Protein AF-A0A699QKN9-F1 (afdb_monomer_lite)

InterPro domains:
  IPR012337 Ribonuclease H-like superfamily [SSF53098] (3-65)
  IPR036397 Ribonuclease H superfamily [G3DSA:3.30.420.10] (1-71)

Sequence (76 aa):
TDSQSERTIQTLKDMLRTCEIDFGKGLVNHLPLAEFSYNNNYHASIKATPFEALYGRKCRSPVYWTEVGGAQILSP

Structure (mmCIF, N/CA/C/O backbone):
data_AF-A0A699QKN9-F1
#
_entry.id   AF-A0A699QKN9-F1
#
loop_
_atom_site.group_PDB
_atom_site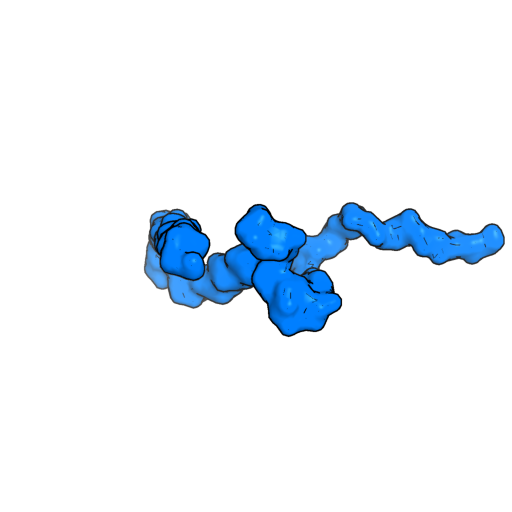.id
_atom_site.type_symbol
_atom_site.label_atom_id
_atom_site.label_alt_id
_atom_site.label_comp_id
_atom_site.label_asym_id
_atom_site.label_entity_id
_atom_site.label_seq_id
_atom_site.pdbx_PDB_ins_code
_atom_site.Cartn_x
_atom_site.Cartn_y
_atom_site.Cartn_z
_atom_site.occupancy
_atom_site.B_iso_or_equiv
_atom_site.auth_seq_id
_atom_site.auth_comp_id
_atom_site.auth_asym_id
_atom_site.auth_atom_id
_atom_site.pdbx_PDB_model_num
ATOM 1 N N . THR A 1 1 ? 14.084 -14.236 -1.603 1.00 64.44 1 THR A N 1
ATOM 2 C CA . THR A 1 1 ? 12.610 -14.164 -1.624 1.00 64.44 1 THR A CA 1
ATOM 3 C C . THR A 1 1 ? 12.060 -13.677 -0.293 1.00 64.44 1 THR A C 1
ATOM 5 O O . THR A 1 1 ? 11.211 -12.796 -0.302 1.00 64.44 1 THR A O 1
ATOM 8 N N . ASP A 1 2 ? 12.616 -14.112 0.840 1.00 75.69 2 ASP A N 1
ATOM 9 C CA . ASP A 1 2 ? 12.0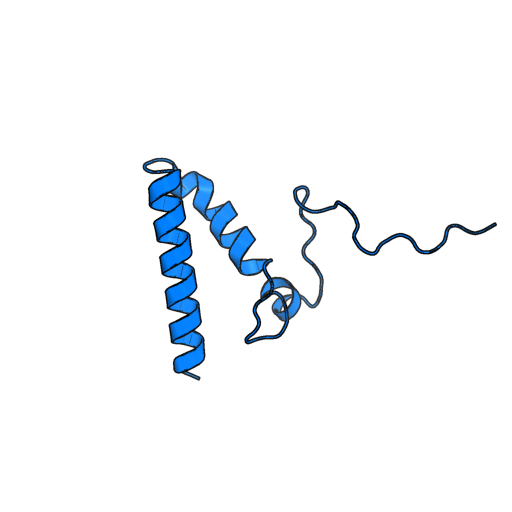68 -13.768 2.166 1.00 75.69 2 ASP A CA 1
ATOM 10 C C . ASP A 1 2 ? 12.322 -12.320 2.608 1.00 75.69 2 ASP A C 1
ATOM 12 O O . ASP A 1 2 ? 11.425 -11.666 3.129 1.00 75.69 2 ASP A O 1
ATOM 16 N N . SER A 1 3 ? 13.493 -11.758 2.296 1.00 82.19 3 SER A N 1
ATOM 17 C CA . SER A 1 3 ? 13.856 -10.395 2.723 1.00 82.19 3 SER A CA 1
ATOM 18 C C . SER A 1 3 ? 13.043 -9.283 2.051 1.00 82.19 3 SER A C 1
ATOM 20 O O . SER A 1 3 ? 12.846 -8.214 2.628 1.00 82.19 3 SER A O 1
ATOM 22 N N . GLN A 1 4 ? 12.571 -9.505 0.821 1.00 82.19 4 GLN A N 1
ATOM 23 C CA . GLN A 1 4 ? 11.697 -8.557 0.130 1.00 82.19 4 GLN A CA 1
ATOM 24 C C . GLN A 1 4 ? 10.284 -8.609 0.714 1.00 82.19 4 GLN A C 1
ATOM 26 O O . GLN A 1 4 ? 9.710 -7.559 0.987 1.00 82.19 4 GLN A O 1
ATOM 31 N N . SER A 1 5 ? 9.764 -9.819 0.942 1.00 82.38 5 SER A N 1
ATOM 32 C CA . SER A 1 5 ? 8.458 -10.035 1.568 1.00 82.38 5 SER A CA 1
ATOM 33 C C . SER A 1 5 ? 8.406 -9.413 2.964 1.00 82.38 5 SER A C 1
ATOM 35 O O . SER A 1 5 ? 7.483 -8.670 3.279 1.00 82.38 5 SER A O 1
ATOM 37 N N . GLU A 1 6 ? 9.450 -9.612 3.767 1.00 88.81 6 GLU A N 1
ATOM 38 C CA . GLU A 1 6 ? 9.546 -9.066 5.119 1.00 88.81 6 GLU A CA 1
ATOM 39 C C . GLU A 1 6 ? 9.526 -7.529 5.142 1.00 88.81 6 GLU A C 1
ATOM 41 O O . GLU A 1 6 ? 8.752 -6.933 5.892 1.00 88.81 6 GLU A O 1
ATOM 46 N N . ARG A 1 7 ? 10.295 -6.872 4.260 1.00 87.00 7 ARG A N 1
ATOM 47 C CA . ARG A 1 7 ? 10.268 -5.402 4.118 1.00 87.00 7 ARG A CA 1
ATOM 48 C C . ARG A 1 7 ? 8.894 -4.902 3.698 1.00 87.00 7 ARG A C 1
ATOM 50 O O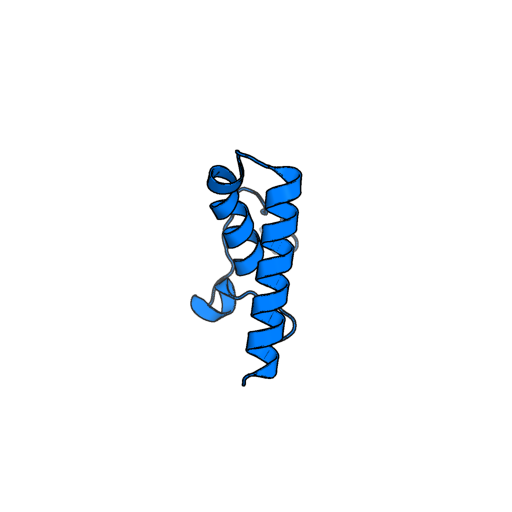 . ARG A 1 7 ? 8.404 -3.920 4.244 1.00 87.00 7 ARG A O 1
ATOM 57 N N . THR A 1 8 ? 8.268 -5.591 2.750 1.00 84.75 8 THR A N 1
ATOM 58 C CA . THR A 1 8 ? 6.926 -5.258 2.276 1.00 84.75 8 THR A CA 1
ATOM 59 C C . THR A 1 8 ? 5.882 -5.382 3.388 1.00 84.75 8 THR A C 1
ATOM 61 O O . THR A 1 8 ? 5.073 -4.475 3.577 1.00 84.75 8 THR A O 1
ATOM 64 N N . ILE A 1 9 ? 5.924 -6.467 4.163 1.00 87.50 9 ILE A N 1
ATOM 65 C CA . ILE A 1 9 ? 5.035 -6.685 5.308 1.00 87.50 9 ILE A CA 1
ATOM 66 C C . ILE A 1 9 ? 5.250 -5.603 6.368 1.00 87.50 9 ILE A C 1
ATOM 68 O O . ILE A 1 9 ? 4.279 -5.122 6.952 1.00 87.50 9 ILE A O 1
ATOM 72 N N . GLN A 1 10 ? 6.498 -5.197 6.610 1.00 90.25 10 GLN A N 1
ATOM 73 C CA . GLN A 1 10 ? 6.795 -4.135 7.564 1.00 90.25 10 GLN A CA 1
ATOM 74 C C . GLN A 1 10 ? 6.209 -2.792 7.115 1.00 90.25 10 GLN A C 1
ATOM 76 O O . GLN A 1 10 ? 5.501 -2.157 7.889 1.00 90.25 10 GLN A O 1
ATOM 81 N N . THR A 1 11 ? 6.403 -2.401 5.851 1.00 87.38 11 THR A N 1
ATOM 82 C CA . THR A 1 11 ? 5.807 -1.172 5.304 1.00 87.38 11 THR A CA 1
ATOM 83 C C . THR A 1 11 ? 4.283 -1.177 5.412 1.00 87.38 11 THR A C 1
ATOM 85 O O . THR A 1 11 ? 3.699 -0.176 5.817 1.00 87.38 11 THR A O 1
ATOM 88 N N . LEU A 1 12 ? 3.632 -2.307 5.116 1.00 86.56 12 LEU A N 1
ATOM 89 C CA . LEU A 1 12 ? 2.183 -2.446 5.278 1.00 86.56 12 LEU A CA 1
ATOM 90 C C . LEU A 1 12 ? 1.743 -2.247 6.731 1.00 86.56 12 LEU A C 1
ATOM 92 O O . LEU A 1 12 ? 0.785 -1.523 6.991 1.00 86.56 12 LEU A O 1
ATOM 96 N N . LYS A 1 13 ? 2.451 -2.856 7.686 1.00 90.00 13 LYS A N 1
ATOM 97 C CA . LYS A 1 13 ? 2.165 -2.687 9.117 1.00 90.00 13 LYS A CA 1
ATOM 98 C C . LYS A 1 13 ? 2.334 -1.239 9.565 1.00 90.00 13 LYS A C 1
ATOM 100 O O . LYS A 1 13 ? 1.490 -0.744 10.306 1.00 90.00 13 LYS A O 1
ATOM 105 N N . ASP A 1 14 ? 3.383 -0.564 9.103 1.00 90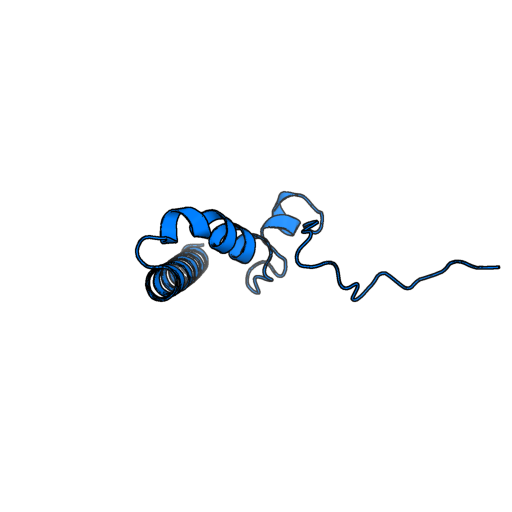.69 14 ASP A N 1
ATOM 106 C CA . ASP A 1 14 ? 3.647 0.831 9.456 1.00 90.69 14 ASP A CA 1
ATOM 107 C C . ASP A 1 14 ? 2.567 1.758 8.886 1.00 90.69 14 ASP A C 1
ATOM 109 O O . ASP A 1 14 ? 2.030 2.586 9.619 1.00 90.69 14 ASP A O 1
ATOM 113 N N . MET A 1 15 ? 2.162 1.557 7.626 1.00 87.31 15 MET A N 1
ATOM 114 C CA . MET A 1 15 ? 1.045 2.289 7.016 1.00 87.31 15 MET A CA 1
ATOM 115 C C . MET A 1 15 ? -0.258 2.094 7.798 1.00 87.31 15 MET A C 1
ATOM 117 O O . MET A 1 15 ? -0.934 3.070 8.115 1.00 87.31 15 MET A O 1
ATOM 121 N N . LEU A 1 16 ? -0.597 0.848 8.148 1.00 87.12 16 LEU A N 1
ATOM 122 C CA . LEU A 1 16 ? -1.804 0.545 8.922 1.00 87.12 16 LEU A CA 1
ATOM 123 C C . LEU A 1 16 ? -1.760 1.169 10.318 1.00 87.12 16 LEU A C 1
ATOM 125 O O . LEU A 1 16 ? -2.772 1.692 10.776 1.00 87.12 16 LEU A O 1
ATOM 129 N N . ARG A 1 17 ? -0.594 1.168 10.972 1.00 89.56 17 ARG A N 1
ATOM 130 C CA . ARG A 1 17 ? -0.410 1.789 12.286 1.00 89.56 17 ARG A CA 1
ATOM 131 C C . ARG A 1 17 ? -0.579 3.304 12.226 1.00 89.56 17 ARG A C 1
ATOM 133 O O . ARG A 1 17 ? -1.209 3.875 13.110 1.00 89.56 17 ARG A O 1
ATOM 140 N N . THR A 1 18 ? -0.060 3.955 11.187 1.00 88.81 18 THR A N 1
ATOM 141 C CA . THR A 1 18 ? -0.305 5.384 10.956 1.00 88.81 18 THR A CA 1
ATOM 142 C C . THR A 1 18 ? -1.791 5.651 10.723 1.00 88.81 18 THR A C 1
ATOM 144 O O . THR A 1 18 ? -2.354 6.529 11.368 1.00 88.81 18 THR A O 1
ATOM 147 N N . CYS A 1 19 ? -2.468 4.839 9.904 1.00 86.00 19 CYS A N 1
ATOM 148 C CA . CYS A 1 19 ? -3.912 4.965 9.706 1.00 86.00 19 CYS A CA 1
ATOM 149 C C . CYS A 1 19 ? -4.709 4.768 11.006 1.00 86.00 19 CYS A C 1
ATOM 151 O O . CYS A 1 19 ? -5.700 5.457 11.232 1.00 86.00 19 CYS A O 1
ATOM 153 N N . GLU A 1 20 ? -4.306 3.839 11.870 1.00 87.25 20 GLU A N 1
ATOM 154 C CA . GLU A 1 20 ? -4.960 3.630 13.164 1.00 87.25 20 GLU A CA 1
ATOM 155 C C . GLU A 1 20 ? -4.813 4.854 14.079 1.00 87.25 20 GLU A C 1
ATOM 157 O O . GLU A 1 20 ? -5.774 5.231 14.749 1.00 87.25 20 GLU A O 1
ATOM 162 N N . ILE A 1 21 ? -3.649 5.513 14.061 1.00 89.75 21 ILE A N 1
ATOM 163 C CA . ILE A 1 21 ? -3.399 6.750 14.816 1.00 89.75 21 ILE A CA 1
ATOM 164 C C . ILE A 1 21 ? -4.263 7.902 14.286 1.00 89.75 21 ILE A C 1
ATOM 166 O O . ILE A 1 21 ? -4.886 8.605 15.080 1.00 89.75 21 ILE A O 1
ATOM 170 N N . ASP A 1 22 ? -4.331 8.075 12.965 1.00 86.19 22 ASP A N 1
ATOM 171 C CA . ASP A 1 22 ? -5.024 9.208 12.341 1.00 86.19 22 ASP A CA 1
ATOM 172 C C . ASP A 1 22 ? -6.554 9.062 12.372 1.00 86.19 22 ASP A C 1
ATOM 174 O O . ASP A 1 22 ? -7.278 10.043 12.553 1.00 86.19 22 ASP A O 1
ATOM 178 N N . PHE A 1 23 ? -7.065 7.839 12.200 1.00 83.31 23 PHE A N 1
ATOM 179 C CA . PHE A 1 23 ? -8.499 7.586 12.030 1.00 83.31 23 PHE A CA 1
ATOM 180 C C . PHE A 1 23 ? -9.165 6.908 13.235 1.00 83.31 23 PHE A C 1
ATOM 182 O O . PHE A 1 23 ? -10.396 6.932 13.346 1.00 83.31 23 PHE A O 1
ATOM 189 N N . GLY A 1 24 ? -8.399 6.297 14.145 1.00 86.00 24 GLY A N 1
ATOM 190 C CA . GLY A 1 24 ? -8.912 5.618 15.337 1.00 86.00 24 GLY A CA 1
ATOM 191 C C . GLY A 1 24 ? -10.045 4.636 15.019 1.00 86.00 24 GLY A C 1
ATOM 192 O O . GLY A 1 24 ? -9.899 3.716 14.216 1.00 86.00 24 GLY A O 1
ATOM 193 N N . LYS A 1 25 ? -11.230 4.862 15.607 1.00 83.19 25 LYS A N 1
ATOM 194 C CA . LYS A 1 25 ? -12.437 4.036 15.379 1.00 83.19 25 LYS A CA 1
ATOM 195 C C . LYS A 1 25 ? -12.938 4.048 13.926 1.00 83.19 25 LYS A C 1
ATOM 197 O O . LYS A 1 25 ? -13.718 3.178 13.553 1.00 83.19 25 LYS A O 1
ATOM 202 N N . GLY A 1 26 ? -12.513 5.020 13.119 1.00 84.19 26 GLY A N 1
ATOM 203 C CA . GLY A 1 26 ? -12.835 5.125 11.698 1.00 84.19 26 GLY A CA 1
ATOM 204 C C . GLY A 1 26 ? -11.953 4.269 10.788 1.00 84.19 26 GLY A C 1
ATOM 205 O O . GLY A 1 26 ? -12.254 4.191 9.602 1.00 84.19 26 GLY A O 1
ATOM 206 N N . LEU A 1 27 ? -10.902 3.612 11.303 1.00 84.75 27 LEU A N 1
ATOM 207 C CA . LEU A 1 27 ? -9.903 2.876 10.512 1.00 84.75 27 LEU A CA 1
ATOM 208 C C . LEU A 1 27 ? -10.515 1.952 9.450 1.00 84.75 27 LEU A C 1
ATOM 210 O O . LEU A 1 27 ? -10.063 1.950 8.309 1.00 84.75 27 LEU A O 1
ATOM 214 N N . VAL A 1 28 ? -11.571 1.211 9.797 1.00 85.00 28 VAL A N 1
ATOM 215 C CA . VAL A 1 28 ? -12.244 0.274 8.877 1.00 85.00 28 VAL A CA 1
ATOM 216 C C . VAL A 1 28 ? -12.780 0.986 7.631 1.00 85.00 28 VAL A C 1
ATOM 218 O O . VAL A 1 28 ? -12.678 0.455 6.529 1.00 8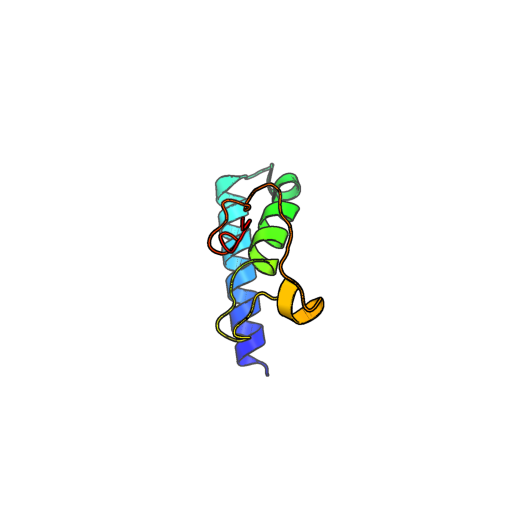5.00 28 VAL A O 1
ATOM 221 N N . ASN A 1 29 ? -13.276 2.216 7.780 1.00 87.44 29 ASN A N 1
ATOM 222 C CA . ASN A 1 29 ? -13.780 3.019 6.664 1.00 87.44 29 ASN A CA 1
ATOM 223 C C . ASN A 1 29 ? -12.648 3.578 5.785 1.00 87.44 29 ASN A C 1
ATOM 225 O O . ASN A 1 29 ? -12.882 3.914 4.627 1.00 87.44 29 ASN A O 1
ATOM 229 N N . HIS A 1 30 ? -11.427 3.671 6.320 1.00 83.69 30 HIS A N 1
ATOM 230 C CA . HIS A 1 30 ? -10.246 4.196 5.624 1.00 83.69 30 HIS A CA 1
ATOM 231 C C . HIS A 1 30 ? -9.294 3.101 5.134 1.00 83.69 30 HIS A C 1
ATOM 233 O O . HIS A 1 30 ? -8.387 3.384 4.352 1.00 83.69 30 HIS A O 1
ATOM 239 N N . LEU A 1 31 ? -9.522 1.844 5.515 1.00 85.75 31 LEU A N 1
ATOM 240 C CA . LEU A 1 31 ? -8.751 0.700 5.039 1.00 85.75 31 LEU A CA 1
ATOM 241 C C . LEU A 1 31 ? -8.719 0.600 3.499 1.00 85.75 31 LEU A C 1
ATOM 243 O O . LEU A 1 31 ? -7.629 0.392 2.964 1.00 85.75 31 LEU A O 1
ATOM 247 N N . PRO A 1 32 ? -9.824 0.864 2.763 1.00 86.56 32 PRO A N 1
ATOM 248 C CA . PRO A 1 32 ? -9.779 0.907 1.301 1.00 86.56 32 PRO A CA 1
ATOM 249 C C . PRO A 1 32 ? -8.821 1.974 0.750 1.00 86.56 32 PRO A C 1
ATOM 251 O O . PRO A 1 32 ? -8.227 1.775 -0.304 1.00 86.56 32 PRO A O 1
ATOM 254 N N . LEU A 1 33 ? -8.631 3.099 1.454 1.00 83.38 33 LEU A N 1
ATOM 255 C CA . LEU A 1 33 ? -7.693 4.154 1.048 1.00 83.38 33 LEU A CA 1
ATOM 256 C C . LEU A 1 33 ? -6.237 3.758 1.312 1.00 83.38 33 LEU A C 1
ATOM 258 O O . LEU A 1 33 ? -5.364 4.066 0.499 1.00 83.38 33 LEU A O 1
ATOM 262 N N . ALA A 1 34 ? -5.972 3.063 2.419 1.00 85.00 34 ALA A N 1
ATOM 263 C CA . ALA A 1 34 ? -4.646 2.532 2.725 1.00 85.00 34 ALA A CA 1
ATOM 264 C C . ALA A 1 34 ? -4.228 1.465 1.699 1.00 85.00 34 ALA A C 1
ATOM 266 O O . ALA A 1 34 ? -3.130 1.533 1.143 1.00 85.00 34 ALA A O 1
ATOM 267 N N . GLU A 1 35 ? -5.135 0.536 1.381 1.00 87.75 35 GLU A N 1
ATOM 268 C CA . GLU A 1 35 ? -4.940 -0.477 0.342 1.00 87.75 35 GLU A CA 1
ATOM 269 C C . GLU A 1 35 ? -4.755 0.165 -1.038 1.00 87.75 35 GLU A C 1
ATOM 271 O O . GLU A 1 35 ? -3.818 -0.167 -1.767 1.00 87.75 35 GLU A O 1
ATOM 276 N N . PHE A 1 36 ? -5.606 1.137 -1.381 1.00 86.75 36 PHE A N 1
ATOM 277 C CA . PHE A 1 36 ? -5.480 1.895 -2.618 1.00 86.75 36 PHE A CA 1
ATOM 278 C C . PHE A 1 36 ? -4.113 2.585 -2.720 1.00 86.75 36 PHE A C 1
ATOM 280 O O . PHE A 1 36 ? -3.465 2.504 -3.760 1.00 86.75 36 PHE A O 1
ATOM 287 N N . SER A 1 37 ? -3.644 3.231 -1.653 1.00 86.31 37 SER A N 1
ATOM 288 C CA . SER A 1 37 ? -2.348 3.920 -1.639 1.00 86.31 37 SER A CA 1
ATOM 289 C C . SER A 1 37 ? -1.190 2.943 -1.819 1.00 86.31 37 SER A C 1
ATOM 291 O O . SER A 1 37 ? -0.299 3.185 -2.626 1.00 86.31 37 SER A O 1
ATOM 293 N N . TYR A 1 38 ? -1.219 1.806 -1.126 1.00 88.00 38 TYR A N 1
ATOM 294 C CA . TYR A 1 38 ? -0.193 0.776 -1.257 1.00 88.00 38 TYR A CA 1
ATOM 295 C C . TYR A 1 38 ? -0.134 0.191 -2.679 1.00 88.00 38 TYR A C 1
ATOM 297 O O . TYR A 1 38 ? 0.934 0.097 -3.274 1.00 88.00 38 TYR A O 1
ATOM 305 N N . ASN A 1 39 ? -1.284 -0.141 -3.268 1.00 89.81 39 ASN A N 1
ATOM 306 C CA . ASN A 1 39 ? -1.335 -0.754 -4.598 1.00 89.81 39 ASN A CA 1
ATOM 307 C C . ASN A 1 39 ? -0.934 0.202 -5.734 1.00 89.81 39 ASN A C 1
ATOM 309 O O . ASN A 1 39 ? -0.520 -0.261 -6.799 1.00 89.81 39 ASN A O 1
ATOM 313 N N . ASN A 1 40 ? -1.056 1.514 -5.518 1.00 89.00 40 ASN A N 1
ATOM 314 C CA . ASN A 1 40 ? -0.836 2.537 -6.544 1.00 89.00 40 ASN A CA 1
ATOM 315 C C . ASN A 1 40 ? 0.437 3.359 -6.359 1.00 89.00 40 ASN A C 1
ATOM 317 O O . ASN A 1 40 ? 0.778 4.144 -7.242 1.00 89.00 40 ASN A O 1
ATOM 321 N N . ASN A 1 41 ? 1.157 3.180 -5.255 1.00 87.12 41 ASN A N 1
ATOM 322 C CA . ASN A 1 41 ? 2.434 3.841 -5.042 1.00 87.12 41 ASN A CA 1
ATOM 323 C C . ASN A 1 41 ? 3.588 3.051 -5.661 1.00 87.12 41 ASN A C 1
ATOM 325 O O . ASN A 1 41 ? 3.562 1.825 -5.787 1.00 87.12 41 ASN A O 1
ATOM 329 N N . TYR A 1 42 ? 4.625 3.779 -6.073 1.00 86.75 42 TYR A N 1
ATOM 330 C CA . TYR A 1 42 ? 5.800 3.184 -6.696 1.00 86.75 42 TYR A CA 1
ATOM 331 C C . TYR A 1 42 ? 6.591 2.351 -5.687 1.00 86.75 42 TYR A C 1
ATOM 333 O O . TYR A 1 42 ? 7.032 2.852 -4.652 1.00 86.75 42 TYR A O 1
ATOM 341 N N . HIS A 1 43 ? 6.823 1.083 -6.014 1.00 89.00 43 HIS A N 1
ATOM 342 C CA . HIS A 1 43 ? 7.616 0.180 -5.196 1.00 89.00 43 HIS A CA 1
ATOM 343 C C . HIS A 1 43 ? 8.978 -0.038 -5.847 1.00 89.00 43 HIS A C 1
ATOM 345 O O . HIS A 1 43 ? 9.105 -0.729 -6.858 1.00 89.00 43 HIS A O 1
ATOM 351 N N . ALA A 1 44 ? 10.030 0.502 -5.229 1.00 86.69 44 ALA A N 1
ATOM 352 C CA . ALA A 1 44 ? 11.395 0.416 -5.752 1.00 86.69 44 ALA A CA 1
ATOM 353 C C . ALA A 1 44 ? 11.886 -1.029 -5.969 1.00 86.69 44 ALA A C 1
ATOM 355 O O . ALA A 1 44 ? 12.707 -1.271 -6.851 1.00 86.69 44 ALA A O 1
ATOM 356 N N . SER A 1 45 ? 11.365 -1.991 -5.200 1.00 84.56 45 SER A N 1
ATOM 357 C CA . SER A 1 45 ? 11.719 -3.411 -5.309 1.00 84.56 45 SER A CA 1
ATOM 358 C C . SER A 1 45 ? 11.211 -4.072 -6.595 1.00 84.56 45 SER A C 1
ATOM 360 O O . SER A 1 45 ? 11.903 -4.921 -7.147 1.00 84.56 45 SER A O 1
ATOM 362 N N . ILE A 1 46 ? 10.041 -3.661 -7.092 1.00 86.44 46 ILE A N 1
ATOM 363 C CA . ILE A 1 46 ? 9.450 -4.147 -8.352 1.00 86.44 46 ILE A CA 1
ATOM 364 C C . ILE A 1 46 ? 9.587 -3.132 -9.496 1.00 86.44 46 ILE A C 1
ATOM 366 O O . ILE A 1 46 ? 9.198 -3.422 -10.621 1.00 86.44 46 ILE A O 1
ATOM 370 N N . LYS A 1 47 ? 10.151 -1.949 -9.213 1.00 89.62 47 LYS A N 1
ATOM 371 C CA . LYS A 1 47 ? 10.326 -0.820 -10.142 1.00 89.62 47 LYS A CA 1
ATOM 372 C C . LYS A 1 47 ? 9.041 -0.403 -10.872 1.00 89.62 47 LYS A C 1
ATOM 374 O O . LYS A 1 47 ? 9.088 0.100 -11.991 1.00 89.62 47 LYS A O 1
ATOM 379 N N . ALA A 1 48 ? 7.902 -0.623 -10.231 1.00 90.94 48 ALA A N 1
ATOM 380 C CA . ALA A 1 48 ? 6.566 -0.345 -10.738 1.00 90.94 48 ALA A CA 1
ATOM 381 C C . ALA A 1 48 ? 5.610 -0.177 -9.552 1.00 90.94 48 ALA A C 1
ATOM 383 O O . ALA A 1 48 ? 5.983 -0.426 -8.400 1.00 90.94 48 ALA A O 1
ATOM 384 N N . THR A 1 49 ? 4.373 0.226 -9.813 1.00 91.81 49 THR A N 1
ATOM 385 C CA . THR A 1 49 ? 3.302 0.048 -8.825 1.00 91.81 49 THR A CA 1
ATOM 386 C C . THR A 1 49 ? 2.835 -1.416 -8.836 1.00 91.81 49 THR A C 1
ATOM 388 O O . THR A 1 49 ? 2.833 -2.046 -9.901 1.00 91.81 49 THR A O 1
ATOM 391 N N . PRO A 1 50 ? 2.426 -1.996 -7.692 1.00 91.31 50 PRO A N 1
ATOM 392 C CA . PRO A 1 50 ? 1.832 -3.334 -7.673 1.00 91.31 50 PRO A CA 1
ATOM 393 C C . PRO A 1 50 ? 0.655 -3.472 -8.646 1.00 91.31 50 PRO A C 1
ATOM 395 O O . PRO A 1 50 ? 0.539 -4.483 -9.332 1.00 91.31 50 PRO A O 1
ATOM 398 N N . PHE A 1 51 ? -0.178 -2.435 -8.768 1.00 90.62 51 PHE A N 1
ATOM 399 C CA . PHE A 1 51 ? -1.294 -2.411 -9.709 1.00 90.62 51 PHE A CA 1
ATOM 400 C C . PHE A 1 51 ? -0.837 -2.491 -11.175 1.00 90.62 51 PHE A C 1
ATOM 402 O O . PHE A 1 51 ? -1.362 -3.303 -11.936 1.00 90.62 51 PHE A O 1
ATOM 409 N N . GLU A 1 52 ? 0.160 -1.701 -11.585 1.00 91.94 52 GLU A N 1
ATOM 410 C CA . GLU A 1 52 ? 0.715 -1.781 -12.945 1.00 91.94 52 GLU A CA 1
ATOM 411 C C . GLU A 1 52 ? 1.356 -3.140 -13.217 1.00 91.94 52 GLU A C 1
ATOM 413 O O . GLU A 1 52 ? 1.181 -3.682 -14.305 1.00 91.94 52 GLU A O 1
ATOM 418 N N . ALA A 1 53 ? 2.067 -3.707 -12.240 1.00 91.88 53 ALA A N 1
ATOM 419 C CA . ALA A 1 53 ? 2.693 -5.017 -12.381 1.00 91.88 53 ALA A CA 1
ATOM 420 C C . ALA A 1 53 ? 1.659 -6.143 -12.554 1.00 91.88 53 ALA A C 1
ATOM 422 O O . ALA A 1 53 ? 1.902 -7.085 -13.305 1.00 91.88 53 ALA A O 1
ATOM 423 N N . LEU A 1 54 ? 0.506 -6.042 -11.884 1.00 91.50 54 LEU A N 1
ATOM 424 C CA . LEU A 1 54 ? -0.562 -7.043 -11.948 1.00 91.50 54 LEU A CA 1
ATOM 425 C C . LEU A 1 54 ? -1.437 -6.911 -13.198 1.00 91.50 54 LEU A C 1
ATOM 427 O O . LEU A 1 54 ? -1.805 -7.918 -13.798 1.00 91.50 54 LEU A O 1
ATOM 431 N N . TYR A 1 55 ? -1.784 -5.685 -13.589 1.00 91.25 55 TYR A N 1
ATOM 432 C CA . TYR A 1 55 ? -2.781 -5.435 -14.636 1.00 91.25 55 TYR A CA 1
ATOM 433 C C . TYR A 1 55 ? -2.194 -4.872 -15.934 1.00 91.25 55 TYR A C 1
ATOM 435 O O . TYR A 1 55 ? -2.932 -4.658 -16.895 1.00 91.25 55 TYR A O 1
ATOM 443 N N . GLY A 1 56 ? -0.891 -4.583 -15.975 1.00 90.12 56 GLY A N 1
ATOM 444 C CA . GLY A 1 56 ? -0.211 -4.026 -17.147 1.00 90.12 56 GLY A CA 1
ATOM 445 C C . GLY A 1 56 ? -0.657 -2.607 -17.517 1.00 90.12 56 GLY A C 1
ATOM 446 O O . GLY A 1 56 ? -0.413 -2.153 -18.633 1.00 90.12 56 GLY A O 1
ATOM 447 N N . ARG A 1 57 ? -1.346 -1.898 -16.617 1.00 87.31 57 ARG A N 1
ATOM 448 C CA . ARG A 1 57 ? -1.875 -0.550 -16.858 1.00 87.31 57 ARG A CA 1
ATOM 449 C C . ARG A 1 57 ? -1.815 0.305 -15.603 1.00 87.31 57 ARG A C 1
ATOM 451 O O . ARG A 1 57 ? -1.924 -0.210 -14.496 1.00 87.31 57 ARG A O 1
ATOM 458 N N . LYS A 1 58 ? -1.742 1.623 -15.785 1.00 84.38 58 LYS A N 1
ATOM 459 C CA . LYS A 1 58 ? -1.842 2.576 -14.673 1.00 84.38 58 LYS A CA 1
ATOM 460 C C . LYS A 1 58 ? -3.247 2.565 -14.080 1.00 84.38 58 LYS A C 1
ATOM 462 O O . LYS A 1 58 ? -4.236 2.467 -14.820 1.00 84.38 58 LYS A O 1
ATOM 467 N N . CYS A 1 59 ? -3.334 2.694 -12.761 1.00 82.06 59 CYS A N 1
ATOM 468 C CA . CYS A 1 59 ? -4.605 2.908 -12.086 1.00 82.06 59 CYS A CA 1
ATOM 469 C C . CYS A 1 59 ? -5.226 4.234 -12.519 1.00 82.06 59 CYS A C 1
ATOM 471 O O . CYS A 1 59 ? -4.537 5.240 -12.679 1.00 82.06 59 CYS A O 1
ATOM 473 N N . ARG A 1 60 ? -6.543 4.223 -12.728 1.00 77.50 60 ARG A N 1
ATOM 474 C CA . ARG A 1 60 ? -7.329 5.426 -12.993 1.00 77.50 60 ARG A CA 1
ATOM 475 C C . ARG A 1 60 ? -8.094 5.754 -11.725 1.00 77.50 60 ARG A C 1
ATOM 477 O O . ARG A 1 60 ? -9.101 5.113 -11.441 1.00 77.50 60 ARG A O 1
ATOM 484 N N . SER A 1 61 ? -7.595 6.723 -10.968 1.00 69.50 61 SER A N 1
ATOM 485 C CA . SER A 1 61 ? -8.268 7.218 -9.773 1.00 69.50 61 SER A CA 1
ATOM 486 C C . SER A 1 61 ? -8.759 8.643 -9.982 1.00 69.50 61 SER A C 1
ATOM 488 O O . SER A 1 61 ? -7.992 9.466 -10.486 1.00 69.50 61 SER A O 1
ATOM 490 N N . PRO A 1 62 ? -9.989 8.970 -9.546 1.00 63.38 62 PRO A N 1
ATOM 491 C CA . PRO A 1 62 ? -10.485 10.345 -9.535 1.00 63.38 62 PRO A CA 1
ATOM 492 C C . PRO A 1 62 ? -9.607 11.300 -8.711 1.00 63.38 62 PRO A C 1
ATOM 494 O O . PRO A 1 62 ? -9.654 12.505 -8.919 1.00 63.38 62 PRO A O 1
ATOM 497 N N . VAL A 1 63 ? -8.817 10.765 -7.772 1.00 61.97 63 VAL A N 1
ATOM 498 C CA . VAL A 1 63 ? -8.011 11.534 -6.809 1.00 61.97 63 VAL A CA 1
ATOM 499 C C . VAL A 1 63 ? -6.624 11.895 -7.365 1.00 61.97 63 VAL A C 1
ATOM 501 O O . VAL A 1 63 ? -5.946 12.756 -6.813 1.00 61.97 63 VAL A O 1
ATOM 504 N N . TYR A 1 64 ? -6.196 11.288 -8.479 1.00 49.34 64 TYR A N 1
ATOM 505 C CA . TYR A 1 64 ? -4.890 11.549 -9.092 1.00 49.34 64 TYR A CA 1
ATOM 506 C C . TYR A 1 64 ? -4.997 11.544 -10.621 1.00 49.34 64 TYR A C 1
ATOM 508 O O . TYR A 1 64 ? -4.531 10.636 -11.309 1.00 49.34 64 TYR A O 1
ATOM 516 N N . TRP A 1 65 ? -5.658 12.575 -11.149 1.00 52.44 65 TRP A N 1
ATOM 517 C CA . TRP A 1 65 ? -5.586 12.948 -12.563 1.00 52.44 65 TRP A CA 1
ATOM 518 C C . TRP A 1 65 ? -5.329 14.451 -12.717 1.00 52.44 65 TRP A C 1
ATOM 520 O O . TRP A 1 65 ? -6.028 15.154 -13.438 1.00 52.44 65 TRP A O 1
ATOM 530 N N . THR A 1 66 ? -4.312 14.973 -12.034 1.00 44.81 66 THR A N 1
ATOM 531 C CA . THR A 1 66 ? -3.555 16.087 -12.610 1.00 44.81 66 THR A CA 1
ATOM 532 C C . THR A 1 66 ? -2.476 15.465 -13.481 1.00 44.81 66 THR A C 1
ATOM 534 O O . THR A 1 66 ? -1.498 14.901 -12.998 1.00 44.81 66 THR A O 1
ATOM 537 N N . GLU A 1 67 ? -2.722 15.479 -14.788 1.00 48.34 67 GLU A N 1
ATOM 538 C CA . GLU A 1 67 ? -1.808 15.010 -15.821 1.00 48.34 67 GLU A CA 1
ATOM 539 C C . GLU A 1 67 ? -0.390 15.559 -15.616 1.00 48.34 67 GLU A C 1
ATOM 541 O O . GLU A 1 67 ? -0.082 16.691 -15.975 1.00 48.34 67 GLU A O 1
ATOM 546 N N . VAL A 1 68 ? 0.523 14.721 -15.136 1.00 49.53 68 VAL A N 1
ATOM 547 C CA . VAL A 1 68 ? 1.928 14.818 -15.536 1.00 49.53 68 VAL A CA 1
ATOM 548 C C . VAL A 1 68 ? 2.133 13.741 -16.594 1.00 49.53 68 VAL A C 1
ATOM 550 O O . VAL A 1 68 ? 2.511 12.611 -16.296 1.00 49.53 68 VAL A O 1
ATOM 553 N N . GLY A 1 69 ? 1.790 14.075 -17.844 1.00 50.09 69 GLY A N 1
ATOM 554 C CA . GLY A 1 69 ? 2.152 13.254 -19.008 1.00 50.09 69 GLY A CA 1
ATOM 555 C C . GLY A 1 69 ? 1.080 13.001 -20.072 1.00 50.09 69 GLY A C 1
ATOM 556 O O . GLY A 1 69 ? 1.160 11.967 -20.730 1.00 50.09 69 GLY A O 1
ATOM 557 N N . GLY A 1 70 ? 0.104 13.898 -20.252 1.00 46.44 70 GLY A N 1
ATOM 558 C CA . GLY A 1 70 ? -0.919 13.802 -21.308 1.00 46.44 70 GLY A CA 1
ATOM 559 C C . GLY A 1 70 ? -0.941 14.944 -22.331 1.00 46.44 70 GLY A C 1
ATOM 560 O O . GLY A 1 70 ? -1.744 14.908 -23.253 1.00 46.44 70 GLY A O 1
ATOM 561 N N . ALA A 1 71 ? -0.054 15.940 -22.246 1.00 50.09 71 ALA A N 1
ATOM 562 C CA . ALA A 1 71 ? 0.030 16.975 -23.276 1.00 50.09 71 ALA A CA 1
ATOM 563 C C . ALA A 1 71 ? 0.912 16.514 -24.447 1.00 50.09 71 ALA A C 1
ATOM 565 O O . ALA A 1 71 ? 2.054 16.947 -24.570 1.00 50.09 71 ALA A O 1
ATOM 566 N N . GLN A 1 72 ? 0.386 15.649 -25.316 1.00 52.44 72 GLN A N 1
ATOM 567 C CA . GLN A 1 72 ? 0.836 15.600 -26.709 1.00 52.44 72 GLN A CA 1
ATOM 568 C C . GLN A 1 72 ? -0.360 15.523 -27.669 1.00 52.44 72 GLN A C 1
ATOM 570 O O . GLN A 1 72 ? -0.971 14.476 -27.849 1.00 52.44 72 GLN A O 1
ATOM 575 N N . ILE A 1 73 ? -0.568 16.674 -28.322 1.00 51.34 73 ILE A N 1
ATOM 576 C CA . ILE A 1 73 ? -1.051 16.867 -29.695 1.00 51.34 73 ILE A CA 1
ATOM 577 C C . ILE A 1 73 ? -2.568 16.743 -29.913 1.00 51.34 73 ILE A C 1
ATOM 579 O O . ILE A 1 73 ? -3.106 15.683 -30.213 1.00 51.34 73 ILE A O 1
ATOM 583 N N . LEU A 1 74 ? -3.230 17.903 -29.926 1.00 47.31 74 LEU A N 1
ATOM 584 C CA . LEU A 1 74 ? -4.235 18.198 -30.947 1.00 47.31 74 LEU A CA 1
ATOM 585 C C . LEU A 1 74 ? -3.603 19.202 -31.920 1.00 47.31 74 LEU A C 1
ATOM 587 O O . LEU A 1 74 ? -3.490 20.38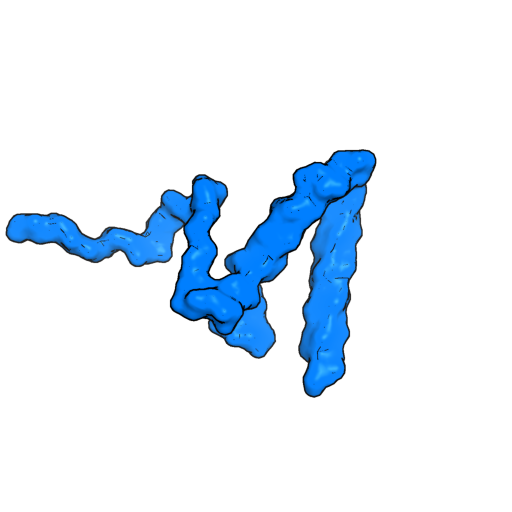7 -31.614 1.00 47.31 74 LEU A O 1
ATOM 591 N N . SER A 1 75 ? -3.124 18.684 -33.052 1.00 39.41 75 SER A N 1
ATOM 592 C CA . SER A 1 75 ? -2.783 19.457 -34.252 1.00 39.41 75 SER A CA 1
ATOM 593 C C . SER A 1 75 ? -4.036 20.142 -34.809 1.00 39.41 75 SER A C 1
ATOM 595 O O . SER A 1 75 ? -5.133 19.577 -34.732 1.00 39.41 75 SER A O 1
ATOM 597 N N . PRO A 1 76 ? -3.885 21.353 -35.357 1.00 49.81 76 PRO A N 1
ATOM 598 C CA . PRO A 1 76 ? -4.010 21.516 -36.811 1.00 49.81 76 PRO A CA 1
ATOM 599 C C . PRO A 1 76 ? -2.664 21.523 -37.533 1.00 49.81 76 PRO A C 1
ATOM 601 O O . PRO A 1 76 ? -1.697 22.090 -36.975 1.00 49.81 76 PRO A O 1
#

Organism: Tanacetum cinerariifolium (NCBI:txid118510)

Radius of gyration: 16.07 Å; chains: 1; bounding box: 28×36×52 Å

pLDDT: mean 79.17, std 15.1, range [39.41, 91.94]

Secondary structure (DSSP, 8-state):
-HHHHHHHHHHHHHHHHHHHHHHGGGHHHHHHHHHHHHHHS-BTTTTB-HHHHHHSS----TTS-S-SS-------

Foldseek 3Di:
DVVVVVVLVVVLVVLLVVLCVVQPVCSVVCVVVSVVCQQQDQDPVVRHRVVCVVPVDHDDDPVDPPDPDDPDDDDD